Protein AF-A0AAV5WIJ8-F1 (afdb_monomer)

Secondary structure (DSSP, 8-state):
--PPPPSSSS---SSHHHHHHHHHHHSS--TGGGTEEEEETTS-EE-S--HHHHHHHHHH-----EEEEE--S-----

Sequence (78 aa):
LNLPQCILCEKRPGIASSYVKHLKGHHHTTLKKNNMMLKCRCGHKIKSDNHHSMVDHKNKCDELAYSIESIDEDEQPI

pLDDT: mean 81.07, std 11.65, range [43.84, 94.88]

Structure (mmCIF, N/CA/C/O backbone):
data_AF-A0AAV5WIJ8-F1
#
_entry.id   AF-A0AAV5WIJ8-F1
#
loop_
_atom_site.group_PDB
_atom_site.id
_atom_site.type_symbol
_atom_site.label_atom_id
_atom_site.label_alt_id
_atom_site.label_comp_id
_atom_site.label_asym_id
_atom_site.label_entity_id
_atom_site.label_seq_id
_atom_site.pdbx_PDB_ins_code
_atom_site.Cartn_x
_atom_site.Cartn_y
_atom_site.Cartn_z
_atom_site.occupancy
_atom_site.B_iso_or_equiv
_atom_site.auth_seq_id
_atom_site.auth_comp_id
_atom_site.auth_asym_id
_atom_site.auth_atom_id
_atom_site.pdbx_PDB_model_num
ATOM 1 N N . LEU A 1 1 ? -4.042 -1.964 -16.833 1.00 56.94 1 LEU A N 1
ATOM 2 C CA . LEU A 1 1 ? -3.751 -2.268 -15.413 1.00 56.94 1 LEU A CA 1
ATOM 3 C C . LEU A 1 1 ? -4.798 -1.579 -14.548 1.00 56.94 1 LEU A C 1
ATOM 5 O O . LEU A 1 1 ? -4.811 -0.356 -14.510 1.00 56.94 1 LEU A O 1
ATOM 9 N N . ASN A 1 2 ? -5.696 -2.332 -13.907 1.00 69.81 2 ASN A N 1
ATOM 10 C CA . ASN A 1 2 ? -6.601 -1.769 -12.900 1.00 69.81 2 ASN A CA 1
ATOM 11 C C . ASN A 1 2 ? -5.796 -1.534 -11.619 1.00 69.81 2 ASN A C 1
ATOM 13 O O . ASN A 1 2 ? -5.535 -2.471 -10.870 1.00 69.81 2 ASN A O 1
ATOM 17 N N . LEU A 1 3 ? -5.329 -0.298 -11.429 1.00 82.69 3 LEU A N 1
ATOM 18 C CA . LEU A 1 3 ? -4.593 0.095 -10.232 1.00 82.69 3 LEU A CA 1
ATOM 19 C C . LEU A 1 3 ? -5.572 0.340 -9.083 1.00 82.69 3 LEU A C 1
ATOM 21 O O . LEU A 1 3 ? -6.564 1.049 -9.287 1.00 82.69 3 LEU A O 1
ATOM 25 N N . PRO A 1 4 ? -5.302 -0.190 -7.883 1.00 86.31 4 PRO A N 1
ATOM 26 C CA . PRO A 1 4 ? -6.170 0.038 -6.746 1.00 86.31 4 PRO A CA 1
ATOM 27 C C . PRO A 1 4 ? -6.150 1.515 -6.346 1.00 86.31 4 PRO A C 1
ATOM 29 O O . PRO A 1 4 ? -5.097 2.149 -6.217 1.00 86.31 4 PRO A O 1
ATOM 32 N N . GLN A 1 5 ? -7.347 2.063 -6.167 1.00 91.94 5 GLN A N 1
ATOM 33 C CA . GLN A 1 5 ? -7.544 3.424 -5.697 1.00 91.94 5 GLN A CA 1
ATOM 34 C C . GLN A 1 5 ? -7.328 3.506 -4.187 1.00 91.94 5 GLN A C 1
ATOM 36 O O . GLN A 1 5 ? -7.646 2.572 -3.456 1.00 91.94 5 GLN A O 1
ATOM 41 N N . CYS A 1 6 ? -6.762 4.621 -3.727 1.00 91.88 6 CYS A N 1
ATOM 42 C CA . CYS A 1 6 ? -6.637 4.911 -2.310 1.00 91.88 6 CYS A CA 1
ATOM 43 C C . CYS A 1 6 ? -8.015 4.905 -1.640 1.00 91.88 6 CYS A C 1
ATOM 45 O O . CYS A 1 6 ? -8.971 5.476 -2.152 1.00 91.88 6 CYS A O 1
ATOM 47 N N . ILE A 1 7 ? -8.107 4.305 -0.459 1.00 90.81 7 ILE A N 1
ATOM 48 C CA . ILE A 1 7 ? -9.353 4.275 0.319 1.00 90.81 7 ILE A CA 1
ATOM 49 C C . ILE A 1 7 ? -9.773 5.657 0.848 1.00 90.81 7 ILE A C 1
ATOM 51 O O . ILE A 1 7 ? -10.915 5.826 1.253 1.00 90.81 7 ILE A O 1
ATOM 55 N N . LEU A 1 8 ? -8.862 6.638 0.857 1.00 91.81 8 LEU A N 1
ATOM 56 C CA . LEU A 1 8 ? -9.106 7.986 1.387 1.00 91.81 8 LEU A CA 1
ATOM 57 C C . LEU A 1 8 ? -9.098 9.085 0.316 1.00 91.81 8 LEU A C 1
ATOM 59 O O . LEU A 1 8 ? -9.401 10.233 0.632 1.00 91.81 8 LEU A O 1
ATOM 63 N N . CYS A 1 9 ? -8.704 8.785 -0.926 1.00 94.00 9 CYS A N 1
ATOM 64 C CA . CYS A 1 9 ? -8.676 9.775 -2.006 1.00 94.00 9 CYS A CA 1
ATOM 65 C C . CYS A 1 9 ? -8.664 9.134 -3.403 1.00 94.00 9 CYS A C 1
ATOM 67 O O . CYS A 1 9 ? -8.635 7.919 -3.565 1.00 94.00 9 CYS A O 1
ATOM 69 N N . GLU A 1 10 ? -8.631 9.957 -4.449 1.00 93.69 10 GLU A N 1
ATOM 70 C CA . GLU A 1 10 ? -8.661 9.498 -5.845 1.00 93.69 10 GLU A CA 1
ATOM 71 C C . GLU A 1 10 ? -7.298 9.026 -6.380 1.00 93.69 10 GLU A C 1
ATOM 73 O O . GLU A 1 10 ? -7.183 8.587 -7.528 1.00 93.69 10 GLU A O 1
ATOM 78 N N . LYS A 1 11 ? -6.233 9.080 -5.567 1.00 92.56 11 LYS A N 1
ATOM 79 C CA . LYS A 1 11 ? -4.903 8.634 -5.996 1.00 92.56 11 LYS A CA 1
ATOM 80 C C . LYS A 1 11 ? -4.925 7.131 -6.284 1.00 92.56 11 LYS A C 1
ATOM 82 O O . LYS A 1 11 ? -5.430 6.348 -5.487 1.00 92.56 11 LYS A O 1
ATOM 87 N N . ARG A 1 12 ? -4.304 6.716 -7.394 1.00 91.31 12 ARG A N 1
ATOM 88 C CA . ARG A 1 12 ? -4.140 5.305 -7.793 1.00 91.31 12 ARG A CA 1
ATOM 89 C C . ARG A 1 12 ? -2.660 4.928 -7.869 1.00 91.31 12 ARG A C 1
ATOM 91 O O . ARG A 1 12 ? -2.040 5.087 -8.921 1.00 91.31 12 ARG A O 1
ATOM 98 N N . PRO A 1 13 ? -2.040 4.527 -6.749 1.00 87.81 13 PRO A N 1
ATOM 99 C CA . PRO A 1 13 ? -0.637 4.137 -6.728 1.00 87.81 13 PRO A CA 1
ATOM 100 C C . PRO A 1 13 ? -0.387 2.913 -7.622 1.00 87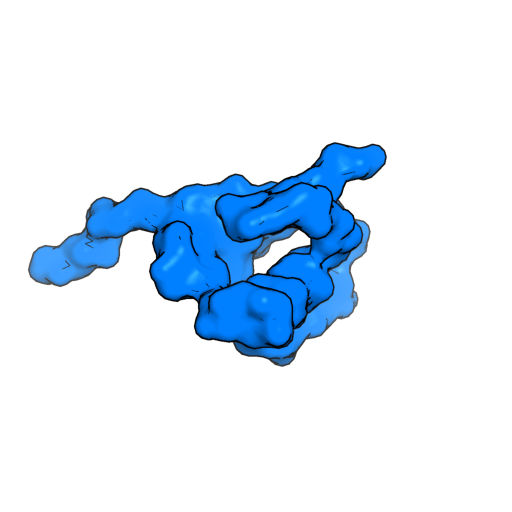.81 13 PRO A C 1
ATOM 102 O O . PRO A 1 13 ? -1.192 1.991 -7.675 1.00 87.81 13 PRO A O 1
ATOM 105 N N . GLY A 1 14 ? 0.734 2.918 -8.347 1.00 83.19 14 GLY A N 1
ATOM 106 C CA . GLY A 1 14 ? 1.066 1.858 -9.309 1.00 83.19 14 GLY A CA 1
ATOM 107 C C . GLY A 1 14 ? 1.640 0.581 -8.692 1.00 83.19 14 GLY A C 1
ATOM 108 O O . GLY A 1 14 ? 1.622 -0.465 -9.326 1.00 83.19 14 GLY A O 1
ATOM 109 N N . ILE A 1 15 ? 2.165 0.670 -7.468 1.00 81.62 15 ILE A N 1
ATOM 110 C CA . ILE A 1 15 ? 2.815 -0.429 -6.745 1.00 81.62 15 ILE A CA 1
ATOM 111 C C . ILE A 1 15 ? 2.479 -0.346 -5.255 1.00 81.62 15 ILE A C 1
ATOM 113 O O . ILE A 1 15 ? 2.3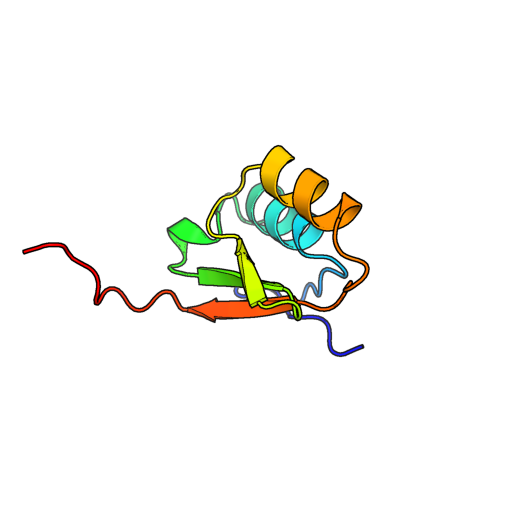08 0.750 -4.709 1.00 81.62 15 ILE A O 1
ATOM 117 N N . ALA A 1 16 ? 2.465 -1.498 -4.581 1.00 83.31 16 ALA A N 1
ATOM 118 C CA . ALA A 1 16 ? 2.094 -1.613 -3.171 1.00 83.31 16 ALA A CA 1
ATOM 119 C C . ALA A 1 16 ? 2.914 -0.693 -2.244 1.00 83.31 16 ALA A C 1
ATOM 121 O O . ALA A 1 16 ? 2.363 -0.024 -1.371 1.00 83.31 16 ALA A O 1
ATOM 122 N N . SER A 1 17 ? 4.227 -0.575 -2.469 1.00 82.88 17 SER A N 1
ATOM 123 C CA . SER A 1 17 ? 5.092 0.283 -1.647 1.00 82.88 17 SER A CA 1
ATOM 124 C C . SER A 1 17 ? 4.771 1.773 -1.793 1.00 82.88 17 SER A C 1
ATOM 126 O O . SER A 1 17 ? 4.784 2.504 -0.801 1.00 82.88 17 SER A O 1
ATOM 128 N N . SER A 1 18 ? 4.427 2.226 -3.001 1.00 86.12 18 SER A N 1
ATOM 129 C CA . SER A 1 18 ? 3.948 3.592 -3.241 1.00 86.12 18 SER A CA 1
ATOM 130 C C . SER A 1 18 ? 2.593 3.833 -2.586 1.00 86.12 18 SER A C 1
ATOM 132 O O . SER A 1 18 ? 2.356 4.933 -2.096 1.00 86.12 18 SER A O 1
ATOM 134 N N . TYR A 1 19 ? 1.727 2.818 -2.526 1.00 88.69 19 TYR A N 1
ATOM 135 C CA . TYR A 1 19 ? 0.439 2.911 -1.841 1.00 88.69 19 TYR A CA 1
ATOM 136 C C . TYR A 1 19 ? 0.602 3.158 -0.342 1.00 88.69 19 TYR A C 1
ATOM 138 O O . TYR A 1 19 ? 0.030 4.100 0.204 1.00 88.69 19 TYR A O 1
ATOM 146 N N . VAL A 1 20 ? 1.451 2.371 0.319 1.00 86.88 20 VAL A N 1
ATOM 147 C CA . VAL A 1 20 ? 1.746 2.557 1.745 1.00 86.88 20 VAL A CA 1
ATOM 148 C C . VAL A 1 20 ? 2.408 3.907 2.008 1.00 86.88 20 VAL A C 1
ATOM 150 O O . VAL A 1 20 ? 2.001 4.620 2.926 1.00 86.88 20 VAL A O 1
ATOM 153 N N . LYS A 1 21 ? 3.404 4.291 1.196 1.00 88.06 21 LYS A N 1
ATOM 154 C CA . LYS A 1 21 ? 4.054 5.606 1.317 1.00 88.06 21 LYS A CA 1
ATOM 155 C C . LYS A 1 21 ? 3.049 6.746 1.163 1.00 88.06 21 LYS A C 1
ATOM 157 O O . LYS A 1 21 ? 3.126 7.715 1.910 1.00 88.06 21 LYS A O 1
ATOM 162 N N . HIS A 1 22 ? 2.103 6.619 0.235 1.00 91.31 22 HIS A N 1
ATOM 163 C CA . HIS A 1 22 ? 1.038 7.594 0.041 1.00 91.31 22 HIS A CA 1
ATOM 164 C C . HIS A 1 22 ? 0.131 7.704 1.274 1.00 91.31 22 HIS A C 1
ATOM 166 O O . HIS A 1 22 ? -0.063 8.812 1.766 1.00 91.31 22 HIS A O 1
ATOM 172 N N . LEU A 1 23 ? -0.355 6.588 1.826 1.00 90.94 23 LEU A N 1
ATOM 173 C CA . LEU A 1 23 ? -1.160 6.614 3.054 1.00 90.94 23 LEU A CA 1
ATOM 174 C C . LEU A 1 23 ? -0.412 7.273 4.219 1.00 90.94 23 LEU A C 1
ATOM 176 O O . LEU A 1 23 ? -0.969 8.123 4.913 1.00 90.94 23 LEU A O 1
ATOM 180 N N . LYS A 1 24 ? 0.864 6.925 4.402 1.00 89.88 24 LYS A N 1
ATOM 181 C CA . LYS A 1 24 ? 1.673 7.445 5.507 1.00 89.88 24 LYS A CA 1
ATOM 182 C C . LYS A 1 24 ? 2.001 8.926 5.340 1.00 89.88 24 LYS A C 1
ATOM 184 O O . LYS A 1 24 ? 1.896 9.675 6.301 1.00 89.88 24 LYS A O 1
ATOM 189 N N . GLY A 1 25 ? 2.388 9.346 4.138 1.00 92.19 25 GLY A N 1
ATOM 190 C CA . GLY A 1 25 ? 2.819 10.719 3.871 1.00 92.19 25 GLY A CA 1
ATOM 191 C C . GLY A 1 25 ? 1.670 11.704 3.670 1.00 92.19 25 GLY A C 1
ATOM 192 O O . GLY A 1 25 ? 1.767 12.834 4.119 1.00 92.19 25 GLY A O 1
ATOM 193 N N . HIS A 1 26 ? 0.588 11.291 3.009 1.00 94.88 26 HIS A N 1
ATOM 194 C CA . HIS A 1 26 ? -0.512 12.190 2.647 1.00 94.88 26 HIS A CA 1
ATOM 195 C C . HIS A 1 26 ? -1.685 12.131 3.630 1.00 94.88 26 HIS A C 1
ATOM 197 O O . HIS A 1 26 ? -2.366 13.125 3.845 1.00 94.88 26 HIS A O 1
ATOM 203 N N . HIS A 1 27 ? -1.930 10.965 4.229 1.00 92.88 27 HIS A N 1
ATOM 204 C CA . HIS A 1 27 ? -3.068 10.750 5.127 1.00 92.88 27 HIS A CA 1
ATOM 205 C C . HIS A 1 27 ? -2.650 10.450 6.571 1.00 92.88 27 HIS A C 1
ATOM 207 O O . HIS A 1 27 ? -3.507 10.197 7.413 1.00 92.88 27 HIS A O 1
ATOM 213 N N . HIS A 1 28 ? -1.343 10.439 6.860 1.00 91.69 28 HIS A N 1
ATOM 214 C CA . HIS A 1 28 ? -0.779 10.143 8.183 1.00 91.69 28 HIS A CA 1
ATOM 215 C C . HIS A 1 28 ? -1.346 8.848 8.803 1.00 91.69 28 HIS A C 1
ATOM 217 O O . HIS A 1 28 ? -1.479 8.706 10.022 1.00 91.69 28 HIS A O 1
ATOM 223 N N . THR A 1 29 ? -1.670 7.877 7.945 1.00 90.75 29 THR A N 1
ATOM 224 C CA . THR A 1 29 ? -2.323 6.621 8.319 1.00 90.75 29 THR A CA 1
ATOM 225 C C . THR A 1 29 ? -1.607 5.418 7.709 1.00 90.75 29 THR A C 1
ATOM 227 O O . THR A 1 29 ? -0.683 5.552 6.907 1.00 90.75 29 THR A O 1
ATOM 230 N N . THR A 1 30 ? -2.010 4.215 8.105 1.00 88.81 30 THR A N 1
ATOM 231 C CA . THR A 1 30 ? -1.450 2.956 7.602 1.00 88.81 30 THR A CA 1
ATOM 232 C C . THR A 1 30 ? -2.566 1.989 7.233 1.00 88.81 30 THR A C 1
ATOM 234 O O . THR A 1 30 ? -3.702 2.147 7.669 1.00 88.81 30 THR A O 1
ATOM 237 N N . LEU A 1 31 ? -2.238 0.963 6.448 1.00 88.31 31 LEU A N 1
ATOM 238 C CA . LEU A 1 31 ? -3.165 -0.118 6.100 1.00 88.31 31 LEU A CA 1
ATOM 239 C C . LEU A 1 31 ? -3.821 -0.721 7.353 1.00 88.31 31 LEU A C 1
ATOM 241 O O . LEU A 1 31 ? -5.042 -0.715 7.469 1.00 88.31 31 LEU A O 1
ATOM 245 N N . LYS A 1 32 ? -2.999 -1.097 8.342 1.00 85.56 32 LYS A N 1
ATOM 246 C CA . LYS A 1 32 ? -3.452 -1.645 9.627 1.00 85.56 32 LYS A CA 1
ATOM 247 C C . LYS A 1 32 ? -4.414 -0.716 10.374 1.00 85.56 32 LYS A C 1
ATOM 249 O O . LYS A 1 32 ? -5.391 -1.195 10.923 1.00 85.56 32 LYS A O 1
ATOM 254 N N . LYS A 1 33 ? -4.167 0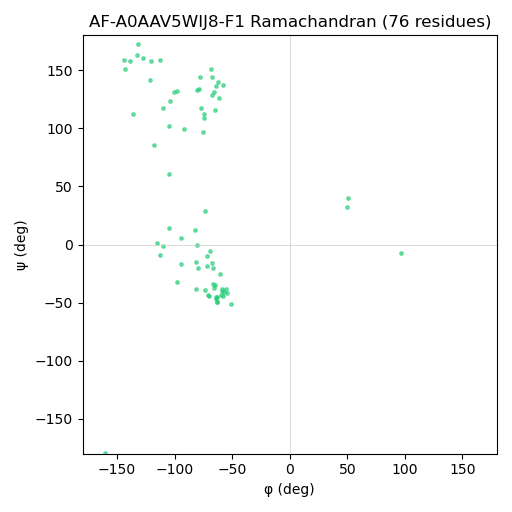.601 10.384 1.00 87.50 33 LYS A N 1
ATOM 255 C CA . LYS A 1 33 ? -5.064 1.573 11.041 1.00 87.50 33 LYS A CA 1
ATOM 256 C C . LYS A 1 33 ? -6.438 1.687 10.375 1.00 87.50 33 LYS A C 1
ATOM 258 O O . LYS A 1 33 ? -7.357 2.182 11.008 1.00 87.50 33 LYS A O 1
ATOM 263 N N . ASN A 1 34 ? -6.557 1.278 9.115 1.00 87.56 34 ASN A N 1
ATOM 264 C CA . ASN A 1 34 ? -7.819 1.282 8.381 1.00 87.56 34 ASN A CA 1
ATOM 265 C C . ASN A 1 34 ? -8.407 -0.130 8.246 1.00 87.56 34 ASN A C 1
ATOM 267 O O . ASN A 1 34 ? -9.261 -0.324 7.392 1.00 87.56 34 ASN A O 1
ATOM 271 N N . ASN A 1 35 ? -7.922 -1.117 9.012 1.00 88.62 35 ASN A N 1
ATOM 272 C CA . ASN A 1 35 ? -8.313 -2.526 8.876 1.00 88.62 35 ASN A CA 1
ATOM 273 C C . ASN A 1 35 ? -8.207 -3.035 7.428 1.00 88.62 35 ASN A C 1
ATOM 275 O O . ASN A 1 35 ? -9.049 -3.781 6.942 1.00 88.62 35 ASN A O 1
ATOM 279 N N . MET A 1 36 ? -7.150 -2.619 6.726 1.00 88.50 36 MET A N 1
ATOM 280 C CA . MET A 1 36 ? -6.864 -3.014 5.349 1.00 88.50 36 MET A CA 1
ATOM 281 C C . MET A 1 36 ? -5.509 -3.714 5.251 1.00 8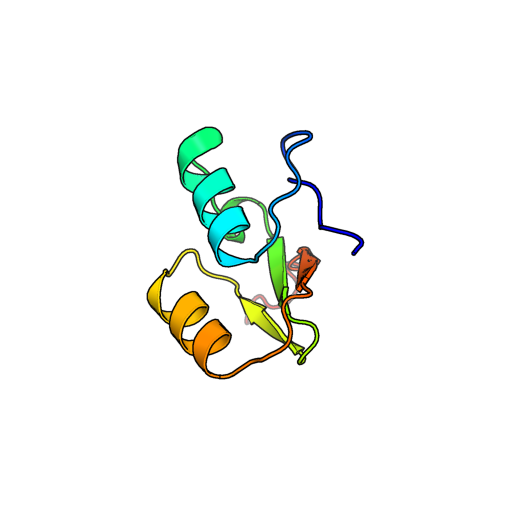8.50 36 MET A C 1
ATOM 283 O O . MET A 1 36 ? -4.608 -3.505 6.063 1.00 88.50 36 MET A O 1
ATOM 287 N N . MET A 1 37 ? -5.332 -4.501 4.197 1.00 89.56 37 MET A N 1
ATOM 288 C CA . MET A 1 37 ? -4.060 -5.078 3.768 1.00 89.56 37 MET A CA 1
ATOM 289 C C . MET A 1 37 ? -3.930 -5.012 2.249 1.00 89.56 37 MET A C 1
ATOM 291 O O . MET A 1 37 ? -4.920 -4.916 1.526 1.00 89.56 37 MET A O 1
ATOM 295 N N . LEU A 1 38 ? -2.696 -5.068 1.751 1.00 88.44 38 LEU A N 1
ATOM 296 C CA . LEU A 1 38 ? -2.448 -5.236 0.321 1.00 88.44 38 LEU A CA 1
ATOM 297 C C . LEU A 1 38 ? -2.164 -6.701 0.034 1.00 88.44 38 LEU A C 1
ATOM 299 O O . LEU A 1 38 ? -1.329 -7.312 0.694 1.00 88.44 38 LEU A O 1
ATOM 303 N N . LYS A 1 39 ? -2.816 -7.253 -0.979 1.00 88.56 39 LYS A N 1
ATOM 304 C CA . LYS A 1 39 ? -2.560 -8.598 -1.476 1.00 88.56 39 LYS A CA 1
ATOM 305 C C . LYS A 1 39 ? -1.919 -8.509 -2.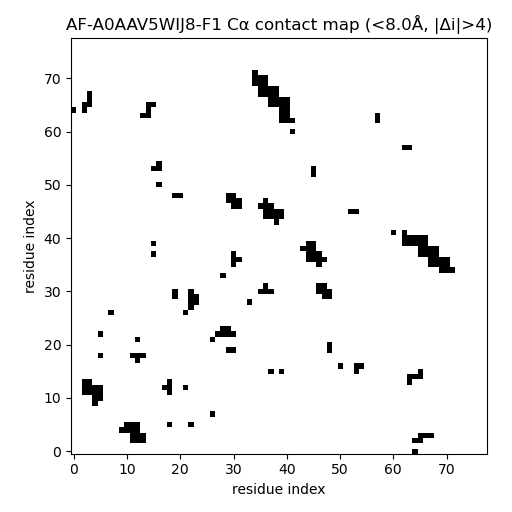845 1.00 88.56 39 LYS A C 1
ATOM 307 O O . LYS A 1 39 ? -2.509 -7.985 -3.785 1.00 88.56 39 LYS A O 1
ATOM 312 N N . CYS A 1 40 ? -0.699 -9.012 -2.949 1.00 85.88 40 CYS A N 1
ATOM 313 C CA . CYS A 1 40 ? -0.057 -9.226 -4.234 1.00 85.88 40 CYS A CA 1
ATOM 314 C C . CYS A 1 40 ? -0.772 -10.356 -4.984 1.00 85.88 40 CYS A C 1
ATOM 316 O O . CYS A 1 40 ? -1.302 -11.281 -4.364 1.00 85.88 40 CYS A O 1
ATOM 318 N N . ARG A 1 41 ? -0.756 -10.320 -6.319 1.00 83.69 41 ARG A N 1
ATOM 319 C CA . ARG A 1 41 ? -1.370 -11.365 -7.149 1.00 83.69 41 ARG A CA 1
ATOM 320 C C . ARG A 1 41 ? -0.764 -12.757 -6.936 1.00 83.69 41 ARG A C 1
ATOM 322 O O . ARG A 1 41 ? -1.476 -13.743 -7.081 1.00 83.69 41 ARG A O 1
ATOM 329 N N . CYS A 1 42 ? 0.492 -12.846 -6.496 1.00 85.00 42 CYS A N 1
ATOM 330 C CA . CYS A 1 42 ? 1.107 -14.113 -6.080 1.00 85.00 42 CYS A CA 1
ATOM 331 C C . CYS A 1 42 ? 0.525 -14.698 -4.773 1.00 85.00 42 CYS A C 1
ATOM 333 O O . CYS A 1 42 ? 0.916 -15.784 -4.359 1.00 85.00 42 CYS A O 1
ATOM 335 N N . GLY A 1 43 ? -0.366 -13.971 -4.088 1.00 83.50 43 GLY A N 1
ATOM 336 C CA . GLY A 1 43 ? -0.979 -14.372 -2.821 1.00 83.50 43 GLY A CA 1
ATOM 337 C C . GLY A 1 43 ? -0.297 -13.804 -1.573 1.00 83.50 43 GLY A C 1
ATOM 338 O O . GLY A 1 43 ? -0.841 -13.936 -0.477 1.00 83.50 43 GLY A O 1
ATOM 339 N N . HIS A 1 44 ? 0.850 -13.131 -1.707 1.00 85.12 44 HIS A N 1
ATOM 340 C CA . HIS A 1 44 ? 1.536 -12.521 -0.567 1.00 85.12 44 HIS A CA 1
ATOM 341 C C . HIS A 1 44 ? 0.730 -11.347 0.010 1.00 85.12 44 HIS A C 1
ATOM 343 O O . HIS A 1 44 ? 0.338 -10.432 -0.718 1.00 85.12 44 HIS A O 1
ATOM 349 N N . LYS A 1 45 ? 0.505 -11.358 1.329 1.00 85.94 45 LYS A N 1
ATOM 350 C CA . LYS A 1 45 ? -0.270 -10.338 2.048 1.00 85.94 45 LYS A CA 1
ATOM 351 C C . LYS A 1 45 ? 0.654 -9.400 2.819 1.00 85.94 45 LYS A C 1
ATOM 353 O O . LYS A 1 45 ? 1.412 -9.824 3.685 1.00 85.94 45 LYS A O 1
ATOM 358 N N . ILE A 1 46 ? 0.536 -8.109 2.546 1.00 83.44 46 ILE A N 1
ATOM 359 C CA . ILE A 1 46 ? 1.291 -7.027 3.171 1.00 83.44 46 ILE A CA 1
ATOM 360 C C . ILE A 1 46 ? 0.351 -6.315 4.145 1.00 83.44 46 ILE A C 1
ATOM 362 O O . ILE A 1 46 ? -0.508 -5.524 3.749 1.00 83.44 4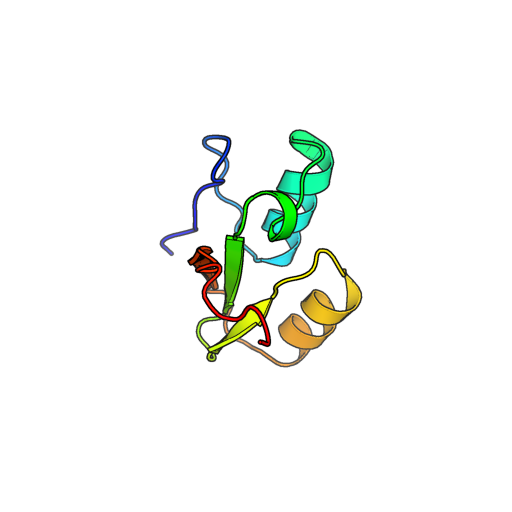6 ILE A O 1
ATOM 366 N N . LYS A 1 47 ? 0.512 -6.623 5.435 1.00 77.25 47 LYS A N 1
ATOM 367 C CA . LYS A 1 47 ? -0.278 -6.035 6.533 1.00 77.25 47 LYS A CA 1
ATOM 368 C C . LYS A 1 47 ? 0.401 -4.825 7.187 1.00 77.25 47 LYS A C 1
ATOM 370 O O . LYS A 1 47 ? -0.238 -4.078 7.923 1.00 77.25 47 LYS A O 1
ATOM 375 N N . SER A 1 48 ? 1.704 -4.648 6.971 1.00 70.31 48 SER A N 1
ATOM 376 C CA . SER A 1 48 ? 2.521 -3.653 7.670 1.00 70.31 48 SER A CA 1
ATOM 377 C C . SER A 1 48 ? 3.003 -2.545 6.741 1.00 70.31 48 SER A C 1
ATOM 379 O O . SER A 1 48 ? 3.085 -2.704 5.524 1.00 70.31 48 SER A O 1
ATOM 381 N N . ASP A 1 49 ? 3.359 -1.408 7.333 1.00 68.81 49 ASP A N 1
ATOM 382 C CA . ASP A 1 49 ? 4.010 -0.299 6.646 1.00 68.81 49 ASP A CA 1
ATOM 383 C C . ASP A 1 49 ? 5.532 -0.488 6.512 1.00 68.81 49 ASP A C 1
ATOM 385 O O . ASP A 1 49 ? 6.252 0.451 6.160 1.00 68.81 49 ASP A O 1
ATOM 389 N N . ASN A 1 50 ? 6.042 -1.697 6.783 1.00 68.56 50 ASN A N 1
ATOM 390 C CA . ASN A 1 50 ? 7.473 -1.943 6.813 1.00 68.56 50 ASN A CA 1
ATOM 391 C C . ASN A 1 50 ? 8.050 -1.988 5.391 1.00 68.56 50 ASN A C 1
ATOM 393 O O . ASN A 1 50 ? 7.784 -2.905 4.609 1.00 68.56 50 ASN A O 1
ATOM 397 N N . HIS A 1 51 ? 8.877 -0.992 5.072 1.00 64.81 51 HIS A N 1
ATOM 398 C CA . HIS A 1 51 ? 9.501 -0.833 3.760 1.00 64.81 51 HIS A CA 1
ATOM 399 C C . HIS A 1 51 ? 10.289 -2.077 3.335 1.00 64.81 51 HIS A C 1
ATOM 401 O O . HIS A 1 51 ? 10.218 -2.475 2.174 1.00 64.81 51 HIS A O 1
ATOM 407 N N . HIS A 1 52 ? 10.970 -2.728 4.281 1.00 70.25 52 HIS A N 1
ATOM 408 C CA . HIS A 1 52 ? 11.822 -3.880 3.998 1.00 70.25 52 HIS A CA 1
ATOM 409 C C . HIS A 1 52 ? 11.042 -5.087 3.471 1.00 70.25 52 HIS A C 1
ATOM 411 O O . HIS A 1 52 ? 11.432 -5.661 2.463 1.00 70.25 52 HIS A O 1
ATOM 417 N N . SER A 1 53 ? 9.904 -5.424 4.085 1.00 69.94 53 SER A N 1
ATOM 418 C CA . SER A 1 53 ? 9.084 -6.566 3.655 1.00 69.94 53 SER A CA 1
ATOM 419 C C . SER A 1 53 ? 8.501 -6.355 2.256 1.00 69.94 53 SER A C 1
ATOM 421 O O . SER A 1 53 ? 8.413 -7.297 1.474 1.00 69.94 53 SER A O 1
ATOM 423 N N . MET A 1 54 ? 8.158 -5.112 1.910 1.00 72.00 54 MET A N 1
ATOM 424 C CA . MET A 1 54 ? 7.638 -4.779 0.583 1.00 72.00 54 MET A CA 1
ATOM 425 C C . MET A 1 54 ? 8.720 -4.803 -0.498 1.00 72.00 54 MET A C 1
ATOM 427 O O . MET A 1 54 ? 8.451 -5.225 -1.619 1.00 72.00 54 MET A O 1
ATOM 431 N N . VAL A 1 55 ? 9.927 -4.324 -0.182 1.00 72.81 55 VAL A N 1
ATOM 432 C CA . VAL A 1 55 ? 11.061 -4.332 -1.117 1.00 72.81 55 VAL A CA 1
ATOM 433 C C . VAL A 1 55 ? 11.579 -5.751 -1.324 1.00 72.81 55 VAL A C 1
ATOM 435 O O . VAL A 1 55 ? 11.791 -6.142 -2.466 1.00 72.81 55 VAL A O 1
ATOM 438 N N . ASP A 1 56 ? 11.709 -6.537 -0.253 1.00 77.12 56 ASP A N 1
ATOM 439 C CA . ASP A 1 56 ? 12.104 -7.945 -0.339 1.00 77.12 56 A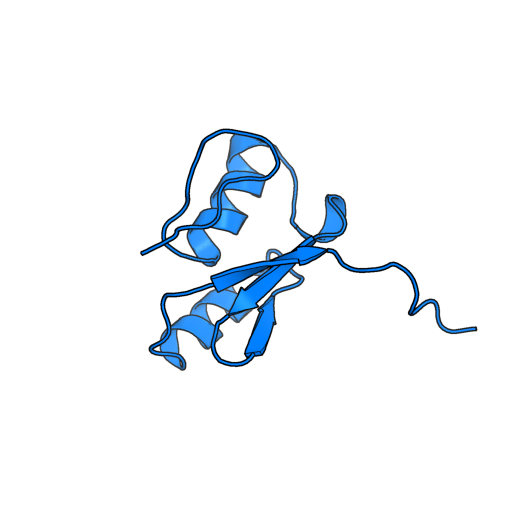SP A CA 1
ATOM 440 C C . ASP A 1 56 ? 11.107 -8.743 -1.188 1.00 77.12 56 ASP A C 1
ATOM 442 O O . ASP A 1 56 ? 11.510 -9.479 -2.086 1.00 77.12 56 ASP A O 1
ATOM 446 N N . HIS A 1 57 ? 9.805 -8.504 -0.992 1.00 77.44 57 HIS A N 1
ATOM 447 C CA . HIS A 1 57 ? 8.778 -9.108 -1.831 1.00 77.44 57 HIS A CA 1
ATOM 448 C C . HIS A 1 57 ? 8.876 -8.651 -3.293 1.00 77.44 57 HIS A C 1
ATOM 450 O O . HIS A 1 57 ? 8.873 -9.491 -4.186 1.00 77.44 57 HIS A O 1
ATOM 456 N N . LYS A 1 58 ? 9.017 -7.343 -3.552 1.00 74.94 58 LYS A N 1
ATOM 457 C CA . LYS A 1 58 ? 9.159 -6.798 -4.914 1.00 74.94 58 LYS A CA 1
ATOM 458 C C . LYS A 1 58 ? 10.370 -7.384 -5.648 1.00 74.94 58 LYS A C 1
ATOM 460 O O . LYS A 1 58 ? 10.288 -7.634 -6.840 1.00 74.94 58 LYS A O 1
ATOM 465 N N . ASN A 1 59 ? 11.485 -7.604 -4.955 1.00 79.06 59 ASN A N 1
ATOM 466 C CA . ASN A 1 59 ? 12.693 -8.166 -5.562 1.00 79.06 59 ASN A CA 1
ATOM 467 C C . ASN A 1 59 ? 12.557 -9.659 -5.904 1.00 79.06 59 ASN A C 1
ATOM 469 O O . ASN A 1 59 ? 13.350 -10.173 -6.685 1.00 79.06 59 ASN A O 1
ATOM 473 N N . LYS A 1 60 ? 11.582 -10.354 -5.307 1.00 81.31 60 LYS A N 1
ATOM 474 C CA . LYS A 1 60 ? 11.338 -11.795 -5.479 1.00 81.31 60 LYS A CA 1
ATOM 475 C C . LYS A 1 60 ? 10.062 -12.101 -6.268 1.00 81.31 60 LYS A C 1
ATOM 477 O O . LYS A 1 60 ? 9.728 -13.268 -6.446 1.00 81.31 60 LYS A O 1
ATOM 482 N N . CYS A 1 61 ? 9.317 -11.077 -6.677 1.00 78.50 61 CYS A N 1
ATOM 483 C CA . CYS A 1 61 ? 7.999 -11.211 -7.275 1.00 78.50 61 CYS A CA 1
ATOM 484 C C . CYS A 1 61 ? 7.881 -10.289 -8.490 1.00 78.50 61 CYS A C 1
ATOM 486 O O . CYS A 1 61 ? 7.828 -9.069 -8.343 1.00 78.50 61 CYS A O 1
ATOM 488 N N . ASP A 1 62 ? 7.795 -10.883 -9.679 1.00 75.56 62 ASP A N 1
ATOM 489 C CA . ASP A 1 62 ? 7.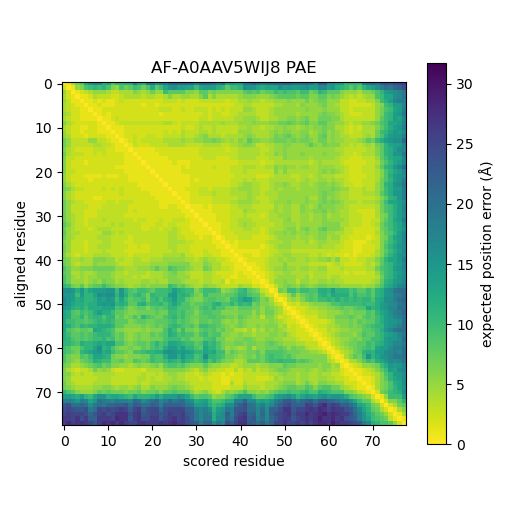563 -10.170 -10.943 1.00 75.56 62 ASP A CA 1
ATOM 490 C C . ASP A 1 62 ? 6.129 -9.624 -11.077 1.00 75.56 62 ASP A C 1
ATOM 492 O O . ASP A 1 62 ? 5.835 -8.817 -11.962 1.00 75.56 62 ASP A O 1
ATOM 496 N N . GLU A 1 63 ? 5.216 -10.015 -10.181 1.00 76.31 63 GLU A N 1
ATOM 497 C CA . GLU A 1 63 ? 3.853 -9.493 -10.184 1.00 76.31 63 GLU A CA 1
ATOM 498 C C . GLU A 1 63 ? 3.819 -8.057 -9.644 1.00 76.31 63 GLU A C 1
ATOM 500 O O . GLU A 1 63 ? 3.941 -7.791 -8.448 1.00 76.31 63 GLU A O 1
ATOM 505 N N . LEU A 1 64 ? 3.572 -7.109 -10.546 1.00 70.56 64 LEU A N 1
ATOM 506 C CA . LEU A 1 64 ? 3.334 -5.703 -10.201 1.00 70.56 64 LEU A CA 1
ATOM 507 C C . LEU A 1 64 ? 1.889 -5.441 -9.749 1.00 70.56 64 LEU A C 1
ATOM 509 O O . LEU A 1 64 ? 1.589 -4.386 -9.187 1.00 70.56 64 LEU A O 1
ATOM 513 N N . ALA A 1 65 ? 0.985 -6.386 -10.014 1.00 81.00 65 ALA A N 1
ATOM 514 C CA . ALA A 1 65 ? -0.426 -6.272 -9.686 1.00 81.00 65 ALA A CA 1
ATOM 515 C C . ALA A 1 65 ? -0.688 -6.601 -8.211 1.00 81.00 65 ALA A C 1
ATOM 517 O O . ALA A 1 65 ? -0.244 -7.622 -7.680 1.00 81.00 65 ALA A O 1
ATOM 518 N N . TYR A 1 66 ? -1.474 -5.746 -7.562 1.00 85.69 66 TYR A N 1
ATOM 519 C CA . TYR A 1 66 ? -1.917 -5.938 -6.190 1.00 85.69 66 TYR A CA 1
ATOM 520 C C . TYR A 1 66 ? -3.344 -5.417 -6.009 1.00 85.69 66 TYR A C 1
ATOM 522 O O . TYR A 1 66 ? -3.832 -4.592 -6.784 1.00 85.69 66 TYR A O 1
ATOM 530 N N . SER A 1 67 ? -4.009 -5.909 -4.976 1.00 88.56 67 SER A N 1
ATOM 531 C CA . SER A 1 67 ? -5.368 -5.536 -4.592 1.00 88.56 67 SER A CA 1
ATOM 532 C C . SER A 1 67 ? -5.399 -5.139 -3.121 1.00 88.56 67 SER A C 1
ATOM 534 O O . SER A 1 67 ? -4.479 -5.462 -2.368 1.00 88.56 67 SER A O 1
ATOM 536 N N . ILE A 1 68 ? -6.433 -4.408 -2.716 1.00 88.88 68 ILE A N 1
ATOM 537 C CA . ILE A 1 68 ? -6.666 -4.060 -1.314 1.00 88.88 68 ILE A CA 1
ATOM 538 C C . ILE A 1 68 ? -7.731 -5.019 -0.784 1.00 88.88 68 ILE A C 1
ATOM 540 O O . ILE A 1 68 ? -8.753 -5.204 -1.438 1.00 88.88 68 ILE A O 1
ATOM 544 N N . GLU A 1 69 ? -7.485 -5.622 0.372 1.00 89.25 69 GLU A N 1
ATOM 545 C CA . GLU A 1 69 ? -8.450 -6.463 1.084 1.00 89.25 69 GLU A CA 1
ATOM 546 C C . GLU A 1 69 ? -8.683 -5.885 2.482 1.00 89.25 69 GLU A C 1
ATOM 548 O O . GLU A 1 69 ? -7.739 -5.411 3.121 1.00 89.25 69 GLU A O 1
ATOM 553 N N . SER A 1 70 ? -9.924 -5.939 2.958 1.00 87.00 70 SER A N 1
ATOM 554 C CA . SER A 1 70 ? -10.250 -5.718 4.364 1.00 87.00 70 SER A CA 1
ATOM 555 C C . SER A 1 70 ? -9.694 -6.857 5.214 1.00 87.00 70 SER A C 1
ATOM 557 O O . SER A 1 70 ? -9.617 -8.009 4.786 1.00 87.00 70 SER A O 1
ATOM 559 N N . ILE A 1 71 ? -9.240 -6.515 6.412 1.00 84.06 71 ILE A N 1
ATOM 560 C CA . ILE A 1 71 ? -8.906 -7.474 7.453 1.00 84.06 71 ILE A CA 1
ATOM 561 C C . ILE A 1 71 ? -10.185 -7.630 8.270 1.00 84.06 71 ILE A C 1
ATOM 563 O O . ILE A 1 71 ? -10.494 -6.756 9.076 1.00 84.06 71 ILE A O 1
ATOM 567 N N . ASP A 1 72 ? -10.944 -8.695 8.026 1.00 75.06 72 ASP A N 1
ATOM 568 C CA . ASP A 1 72 ? -12.048 -9.067 8.910 1.00 75.06 72 ASP A CA 1
ATOM 569 C C . ASP A 1 72 ? -11.470 -9.366 10.307 1.00 75.06 72 ASP A C 1
ATOM 571 O O . ASP A 1 72 ? -10.513 -10.133 10.441 1.00 75.06 72 ASP A O 1
ATOM 575 N N . GLU A 1 73 ? -11.998 -8.715 11.346 1.00 59.56 73 GLU A N 1
ATOM 576 C CA . GLU A 1 73 ? -11.526 -8.801 12.740 1.00 59.56 73 GLU A CA 1
ATOM 577 C C . GLU A 1 73 ? -11.885 -10.137 13.436 1.00 59.56 73 GLU A C 1
ATOM 579 O O . GLU A 1 73 ? -12.025 -10.175 14.653 1.00 59.56 73 GLU A O 1
ATOM 584 N N . ASP A 1 74 ? -12.017 -11.247 12.699 1.00 53.16 74 ASP A N 1
ATOM 585 C CA . ASP A 1 74 ? -12.505 -12.531 13.245 1.00 53.16 74 ASP A CA 1
ATOM 586 C C . ASP A 1 74 ? -11.393 -13.499 13.706 1.00 53.16 74 ASP A C 1
ATOM 588 O O . ASP A 1 74 ? -11.659 -14.613 14.137 1.00 53.16 74 ASP A O 1
ATOM 592 N N . GLU A 1 75 ? -10.124 -13.082 13.686 1.00 50.00 75 GLU A N 1
ATOM 593 C CA . GLU A 1 75 ? -9.043 -13.790 14.396 1.00 50.00 75 GLU A CA 1
ATOM 594 C C . GLU A 1 75 ? -8.645 -13.007 15.659 1.00 50.00 75 GLU A C 1
ATOM 596 O O . GLU A 1 75 ? -7.507 -12.559 15.822 1.00 50.00 75 GLU A O 1
ATOM 601 N N . GLN A 1 76 ? -9.601 -12.816 16.574 1.00 43.84 76 GLN A N 1
ATOM 602 C CA . GLN A 1 76 ? -9.255 -12.664 17.986 1.00 43.84 76 GLN A CA 1
ATOM 603 C C . GLN A 1 76 ? -8.945 -14.064 18.540 1.00 43.84 76 GLN A C 1
ATOM 605 O O . GLN A 1 76 ? -9.832 -14.918 18.527 1.00 43.84 76 GLN A O 1
ATOM 610 N N . PRO A 1 77 ? -7.716 -14.347 19.011 1.00 51.00 77 PRO A N 1
ATOM 611 C CA . PRO A 1 77 ? -7.478 -15.560 19.775 1.00 51.00 77 PRO A CA 1
ATOM 612 C C . PRO A 1 77 ? -8.278 -15.460 21.081 1.00 51.00 77 PRO A C 1
ATOM 614 O O . PRO A 1 77 ? -8.045 -14.554 21.883 1.00 51.00 77 PRO A O 1
ATOM 617 N N . ILE A 1 78 ? -9.253 -16.359 21.229 1.00 50.19 78 ILE A N 1
ATOM 618 C CA . ILE A 1 78 ? -9.907 -16.707 22.499 1.00 50.19 78 ILE A CA 1
ATOM 619 C C . ILE A 1 78 ? -8.893 -17.188 23.538 1.00 50.19 78 ILE A C 1
ATOM 621 O O . ILE A 1 78 ? -7.924 -17.881 23.147 1.00 50.19 78 ILE A O 1
#

Nearest PDB structures (foldseek):
  6jm4-assembly1_B  TM=4.404E-01  e=3.802E+00  Homo sapiens

F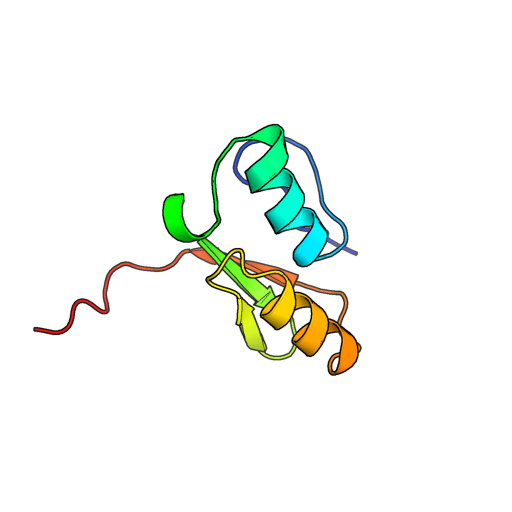oldseek 3Di:
DPFDAQPVDRDGDQAPLVNQVCCCVPVVDGCLRVQKWKAFPVGDIGRDNDNVVRVVCVVVDPGSDIDMDGNDPPPPDD

Solvent-accessible surface area (backbone atoms only — not comparable to full-atom values): 4820 Å² total; per-residue (Å²): 131,88,55,46,61,44,95,88,50,88,54,57,41,78,39,71,65,54,41,48,50,44,34,41,74,76,64,73,40,48,47,56,82,66,43,27,28,40,33,35,74,88,66,55,73,47,57,68,84,55,64,65,65,50,49,57,46,55,76,75,38,92,65,65,53,52,44,77,41,75,55,76,84,80,81,65,86,126

Radius of gyration: 12.35 Å; Cα contacts (8 Å, |Δi|>4): 109; chains: 1; bounding box: 25×29×38 Å

Mean predicted aligned error: 6.77 Å

Organism: NCBI:txid1538716